Protein AF-A0A822ZYU7-F1 (afdb_monomer_lite)

Foldseek 3Di:
DDDDDDDPVRLCVVQVPDDPVCSPVDDDDDDCVPPDDDDDDPVPDD

Radius of gyration: 16.95 Å; chains: 1; bounding box: 30×33×32 Å

pLDDT: mean 91.26, std 11.11, range [50.84, 98.31]

Organism: Nelumbo nucifera (NCBI:txid4432)

Sequence (46 aa):
MQVREISKEQVHNLTALLEPGYKNNSRPVQPLNGRKIYLYNEKHKN

Structure (mmCIF, N/CA/C/O backbone):
data_AF-A0A822ZYU7-F1
#
_entry.id   AF-A0A822ZYU7-F1
#
loop_
_atom_site.group_PDB
_atom_site.id
_atom_site.type_symbol
_atom_site.label_atom_id
_atom_site.label_alt_id
_atom_site.label_comp_id
_atom_site.label_asym_id
_atom_site.label_entity_id
_atom_site.label_seq_id
_atom_site.pdbx_PDB_ins_code
_atom_site.Cartn_x
_atom_site.Cartn_y
_atom_site.Cartn_z
_atom_site.occupancy
_atom_site.B_iso_or_equiv
_atom_site.auth_seq_id
_atom_site.auth_comp_id
_atom_site.auth_asym_id
_atom_site.auth_atom_id
_atom_site.pdbx_PDB_model_num
ATOM 1 N N . MET A 1 1 ? -8.062 9.619 10.089 1.00 66.50 1 MET A N 1
ATOM 2 C CA . MET A 1 1 ? -7.198 9.018 9.048 1.00 66.50 1 MET A CA 1
ATOM 3 C C . MET A 1 1 ? -7.145 9.972 7.870 1.00 66.50 1 MET A C 1
ATOM 5 O O . MET A 1 1 ? -8.202 10.359 7.388 1.00 66.50 1 MET A O 1
ATOM 9 N N . GLN A 1 2 ? -5.953 10.388 7.452 1.00 85.88 2 GLN A N 1
ATOM 10 C CA . GLN A 1 2 ? -5.762 11.227 6.270 1.00 85.88 2 GLN A CA 1
ATOM 11 C C . GLN A 1 2 ? -4.858 10.467 5.305 1.00 85.88 2 GLN A C 1
ATOM 13 O O . GLN A 1 2 ? -3.767 10.047 5.685 1.00 85.88 2 GLN A O 1
ATOM 18 N N . VAL A 1 3 ? -5.337 10.247 4.084 1.00 90.56 3 VAL A N 1
ATOM 19 C CA . VAL A 1 3 ? -4.526 9.659 3.015 1.00 90.56 3 VAL A CA 1
ATOM 20 C C . VAL A 1 3 ? -3.624 10.758 2.463 1.00 90.56 3 VAL A C 1
ATOM 22 O O . VAL A 1 3 ? -4.090 11.872 2.232 1.00 90.56 3 VAL A O 1
ATOM 25 N N . ARG A 1 4 ? -2.332 10.459 2.312 1.00 94.50 4 ARG A N 1
ATOM 26 C CA . ARG A 1 4 ? -1.355 11.374 1.711 1.00 94.50 4 ARG A CA 1
ATOM 27 C C . ARG A 1 4 ? -1.235 11.096 0.220 1.00 94.50 4 ARG A C 1
ATOM 29 O O . ARG A 1 4 ? -1.392 9.957 -0.212 1.00 94.50 4 ARG A O 1
ATOM 36 N N . GLU A 1 5 ? -0.920 12.135 -0.534 1.00 97.25 5 GLU A N 1
ATOM 37 C CA . GLU A 1 5 ? -0.668 12.036 -1.966 1.00 97.25 5 GLU A CA 1
ATOM 38 C C . GLU A 1 5 ? 0.809 11.727 -2.238 1.00 97.25 5 GLU A C 1
ATOM 40 O O . GLU A 1 5 ? 1.696 12.127 -1.482 1.00 97.25 5 GLU A O 1
ATOM 45 N N . ILE A 1 6 ? 1.061 10.997 -3.324 1.00 97.56 6 ILE A N 1
ATOM 46 C CA . ILE A 1 6 ? 2.395 10.695 -3.848 1.00 97.56 6 ILE A CA 1
ATOM 47 C C . ILE A 1 6 ? 2.324 10.679 -5.377 1.00 97.56 6 ILE A C 1
ATOM 49 O O . ILE A 1 6 ? 1.322 10.240 -5.952 1.00 97.56 6 ILE A O 1
ATOM 53 N N . SER A 1 7 ? 3.365 11.169 -6.050 1.00 98.31 7 SER A N 1
ATOM 54 C CA . SER A 1 7 ? 3.409 11.176 -7.511 1.00 98.31 7 SER A CA 1
ATOM 55 C C . SER A 1 7 ? 3.734 9.789 -8.075 1.00 98.31 7 SER A C 1
ATOM 57 O O . SER A 1 7 ? 4.379 8.954 -7.437 1.00 98.31 7 SER A O 1
ATOM 59 N N . LYS A 1 8 ? 3.325 9.544 -9.324 1.00 97.94 8 LYS A N 1
ATOM 60 C CA . LYS A 1 8 ? 3.657 8.296 -10.032 1.00 97.94 8 LYS A CA 1
ATOM 61 C C . LYS A 1 8 ? 5.164 8.122 -10.223 1.00 97.94 8 LYS A C 1
ATOM 63 O O . LYS A 1 8 ? 5.660 7.005 -10.140 1.00 97.94 8 LYS A O 1
ATOM 68 N N . GLU A 1 9 ? 5.882 9.219 -10.451 1.00 98.25 9 GLU A N 1
ATOM 69 C CA . GLU A 1 9 ? 7.338 9.219 -10.605 1.00 98.25 9 GLU A CA 1
ATOM 70 C C . GLU A 1 9 ? 8.038 8.789 -9.311 1.00 98.25 9 GLU A C 1
ATOM 72 O O . GLU A 1 9 ? 8.939 7.956 -9.340 1.00 98.25 9 GLU A O 1
ATOM 77 N N . GLN A 1 10 ? 7.570 9.267 -8.155 1.00 97.88 10 GLN A N 1
ATOM 78 C CA . GLN A 1 10 ? 8.102 8.841 -6.860 1.00 97.88 10 GLN A CA 1
ATOM 79 C C . GLN A 1 10 ? 7.899 7.335 -6.634 1.00 97.88 10 GLN A C 1
ATOM 81 O O . GLN A 1 10 ? 8.828 6.645 -6.218 1.00 97.88 10 GLN A O 1
ATOM 86 N N . VAL A 1 11 ? 6.716 6.800 -6.962 1.00 96.94 11 VAL A N 1
ATOM 87 C CA . VAL A 1 11 ? 6.444 5.350 -6.891 1.00 96.94 11 VAL A CA 1
ATOM 88 C C . VAL A 1 11 ? 7.336 4.563 -7.859 1.00 96.94 11 VAL A 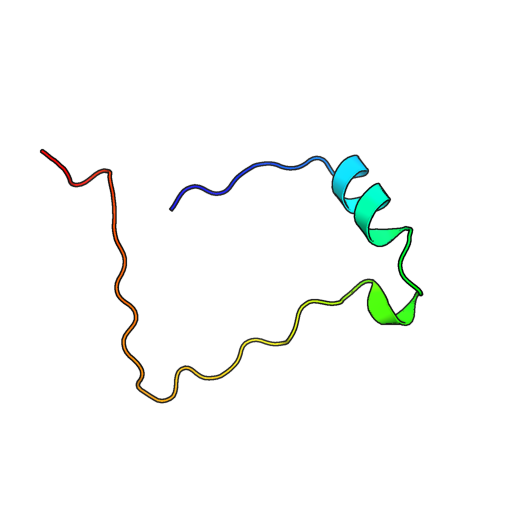C 1
ATOM 90 O O . VAL A 1 11 ? 7.862 3.506 -7.500 1.00 96.94 11 VAL A O 1
ATOM 93 N N . HIS A 1 12 ? 7.540 5.076 -9.074 1.00 96.12 12 HIS A N 1
ATOM 94 C CA . HIS A 1 12 ? 8.443 4.470 -10.048 1.00 96.12 12 HIS A CA 1
ATOM 95 C C . HIS A 1 12 ? 9.876 4.394 -9.510 1.00 96.12 12 HIS A C 1
ATOM 97 O O . HIS A 1 12 ? 10.453 3.311 -9.491 1.00 96.12 12 HIS A O 1
ATOM 103 N N . ASN A 1 13 ? 10.412 5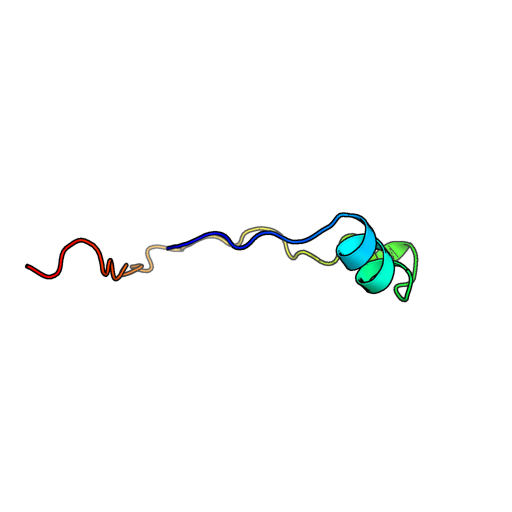.496 -8.985 1.00 97.00 13 ASN A N 1
ATOM 104 C CA . ASN A 1 13 ? 11.778 5.548 -8.457 1.00 97.00 13 ASN A CA 1
ATOM 105 C C . ASN A 1 13 ? 11.990 4.572 -7.288 1.00 97.00 13 ASN A C 1
ATOM 107 O O . ASN A 1 13 ? 13.039 3.940 -7.198 1.00 97.00 13 ASN A O 1
ATOM 111 N N . LEU A 1 14 ? 10.980 4.392 -6.428 1.00 95.44 14 LEU A N 1
ATOM 112 C CA . LEU A 1 14 ? 11.029 3.414 -5.334 1.00 95.44 14 LEU A CA 1
ATOM 113 C C . LEU A 1 14 ? 11.030 1.961 -5.832 1.00 95.44 14 LEU A C 1
ATOM 115 O O . LEU A 1 14 ? 11.683 1.106 -5.239 1.00 95.44 14 LEU A O 1
ATOM 119 N N . THR A 1 15 ? 10.293 1.667 -6.905 1.00 96.19 15 THR A N 1
ATOM 120 C CA . THR A 1 15 ? 10.113 0.294 -7.416 1.00 96.19 15 THR A CA 1
ATOM 121 C C . THR A 1 15 ? 11.125 -0.100 -8.490 1.00 96.19 15 THR A C 1
ATOM 123 O O . THR A 1 15 ? 11.334 -1.291 -8.713 1.00 96.19 15 THR A O 1
ATOM 126 N N . ALA A 1 16 ? 11.785 0.866 -9.136 1.00 95.88 16 ALA A N 1
ATOM 127 C CA . ALA A 1 16 ? 12.797 0.634 -10.166 1.00 95.88 16 ALA A CA 1
ATOM 128 C C . ALA A 1 16 ? 14.038 -0.103 -9.634 1.00 95.88 16 ALA A C 1
ATOM 130 O O . ALA A 1 16 ? 14.687 -0.818 -10.391 1.00 95.88 16 ALA A O 1
ATOM 131 N N . LEU A 1 17 ? 14.333 0.034 -8.337 1.00 94.56 17 LEU A N 1
ATOM 132 C CA . LEU A 1 17 ? 15.457 -0.623 -7.661 1.00 94.56 17 LEU A CA 1
ATOM 133 C C . LEU A 1 17 ? 15.182 -2.092 -7.293 1.00 94.56 17 LEU A C 1
ATOM 135 O O . LEU A 1 17 ? 16.079 -2.780 -6.811 1.00 94.56 17 LEU A O 1
ATOM 139 N N . LEU A 1 18 ? 13.946 -2.568 -7.460 1.00 95.94 18 LEU A N 1
ATOM 140 C CA . LEU A 1 18 ? 13.541 -3.918 -7.080 1.00 95.94 18 LEU A CA 1
ATOM 141 C C . LEU A 1 18 ? 13.664 -4.873 -8.270 1.00 95.94 18 LEU A C 1
ATOM 143 O O . LEU A 1 18 ? 13.259 -4.544 -9.388 1.00 95.94 18 LEU A O 1
ATOM 147 N N . GLU A 1 19 ? 14.127 -6.098 -8.010 1.00 95.81 19 GLU A N 1
ATOM 148 C CA . GLU A 1 19 ? 14.058 -7.180 -8.998 1.00 95.81 19 GLU A CA 1
ATOM 149 C C . GLU A 1 19 ? 12.606 -7.387 -9.472 1.00 95.81 19 GLU A C 1
ATOM 151 O O . GLU A 1 19 ? 11.667 -7.183 -8.690 1.00 95.81 19 GLU A O 1
ATOM 156 N N . PRO A 1 20 ? 12.373 -7.837 -10.721 1.00 93.06 20 PRO A N 1
ATOM 157 C CA . PRO A 1 20 ? 11.028 -7.966 -11.288 1.00 93.06 20 PRO A CA 1
ATOM 158 C C . PRO A 1 20 ? 10.031 -8.734 -10.406 1.00 93.06 20 PRO A C 1
ATOM 160 O O . PRO A 1 20 ? 8.867 -8.342 -10.319 1.00 93.06 20 PRO A O 1
ATOM 163 N N . GLY A 1 21 ? 10.489 -9.777 -9.704 1.00 94.12 21 GLY A N 1
ATOM 164 C CA . GLY A 1 21 ? 9.665 -10.580 -8.792 1.00 94.12 21 GLY A CA 1
ATOM 165 C C . GLY A 1 21 ? 9.231 -9.864 -7.506 1.00 94.12 21 GLY A C 1
ATOM 166 O O . GLY A 1 21 ? 8.298 -10.315 -6.847 1.00 94.12 21 GLY A O 1
ATOM 167 N N . TYR A 1 22 ? 9.859 -8.737 -7.161 1.00 94.44 22 TYR A N 1
ATOM 168 C CA . TYR A 1 22 ? 9.589 -7.980 -5.933 1.00 94.44 22 TYR A CA 1
ATOM 169 C C . TYR A 1 22 ? 8.875 -6.649 -6.173 1.00 94.44 22 TYR A C 1
ATOM 171 O O . TYR A 1 22 ? 8.615 -5.921 -5.218 1.00 94.44 22 TYR A O 1
ATOM 179 N N . LYS A 1 23 ? 8.494 -6.329 -7.416 1.00 94.31 23 LYS A N 1
ATOM 180 C CA . LYS A 1 23 ? 7.757 -5.088 -7.717 1.00 94.31 23 LYS A CA 1
ATOM 181 C C . LYS A 1 23 ? 6.400 -5.004 -7.006 1.00 94.31 23 LYS A C 1
ATOM 183 O O . LYS A 1 23 ? 5.945 -3.910 -6.696 1.00 94.31 23 LYS A O 1
ATOM 188 N N . ASN A 1 24 ? 5.793 -6.153 -6.702 1.00 93.75 24 ASN A N 1
ATOM 189 C CA . ASN A 1 24 ? 4.562 -6.276 -5.920 1.00 93.75 24 ASN A CA 1
ATOM 190 C C . ASN A 1 24 ? 4.868 -6.852 -4.528 1.00 93.75 24 ASN A C 1
ATOM 192 O O . ASN A 1 24 ? 4.528 -7.991 -4.220 1.00 93.75 24 ASN A O 1
ATOM 196 N N . ASN A 1 25 ? 5.539 -6.070 -3.684 1.00 94.06 25 ASN A N 1
ATOM 197 C CA . ASN A 1 25 ? 5.995 -6.493 -2.354 1.00 94.06 25 ASN A CA 1
ATOM 198 C C . ASN A 1 25 ? 4.947 -6.327 -1.232 1.00 94.06 25 ASN A C 1
ATOM 200 O O . ASN A 1 25 ? 5.264 -6.505 -0.054 1.00 94.06 25 ASN A O 1
ATOM 204 N N . SER A 1 26 ? 3.694 -6.004 -1.561 1.00 95.38 26 SER A N 1
ATOM 205 C CA . SER A 1 26 ? 2.611 -5.944 -0.579 1.00 95.38 26 SER A CA 1
ATOM 206 C C . SER A 1 26 ? 2.209 -7.351 -0.134 1.00 95.38 26 SER A C 1
ATOM 208 O O . SER A 1 26 ? 1.701 -8.143 -0.931 1.00 95.38 26 SER A O 1
ATOM 210 N N . ARG A 1 27 ? 2.376 -7.661 1.154 1.00 96.38 27 ARG A N 1
ATOM 211 C CA . ARG A 1 27 ? 1.872 -8.918 1.722 1.00 96.38 27 ARG A CA 1
ATOM 212 C C . ARG A 1 27 ? 0.334 -8.978 1.617 1.00 96.38 27 ARG A C 1
ATOM 214 O O . ARG A 1 27 ? -0.313 -7.965 1.887 1.00 96.38 27 ARG A O 1
ATOM 221 N N . PRO A 1 28 ? -0.270 -10.144 1.314 1.00 97.25 28 PRO A N 1
ATOM 222 C CA . PRO A 1 28 ? -1.724 -10.300 1.317 1.00 97.25 28 PRO A CA 1
ATOM 223 C C . PRO A 1 28 ? -2.355 -9.949 2.669 1.00 97.25 28 PRO A C 1
ATOM 225 O O . PRO A 1 28 ? -1.744 -10.159 3.723 1.00 97.25 28 PRO A O 1
ATOM 228 N N . VAL A 1 29 ? -3.603 -9.477 2.647 1.00 97.38 29 VAL A N 1
ATOM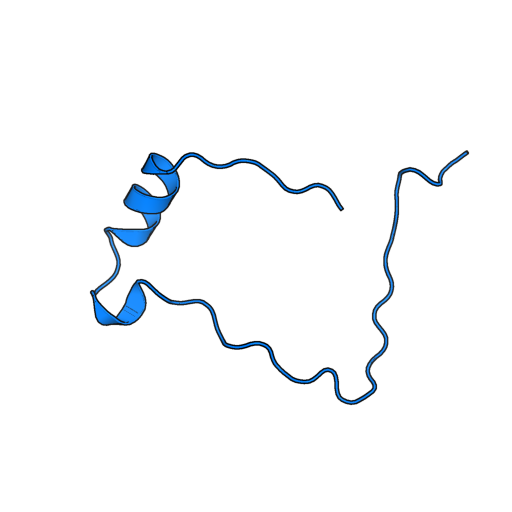 229 C CA . VAL A 1 29 ? -4.383 -9.206 3.864 1.00 97.38 29 VAL A CA 1
ATOM 230 C C . VAL A 1 29 ? -4.480 -10.475 4.711 1.00 97.38 29 VAL A C 1
ATOM 232 O O . VAL A 1 29 ? -4.748 -11.561 4.203 1.00 97.38 29 VAL A O 1
ATOM 235 N N . GLN A 1 30 ? -4.236 -10.334 6.012 1.00 97.44 30 GLN A N 1
ATOM 236 C CA . GLN A 1 30 ? -4.287 -11.434 6.974 1.00 97.44 30 GLN A CA 1
ATOM 237 C C . GLN A 1 30 ? -5.587 -11.363 7.788 1.00 97.44 30 GLN A C 1
ATOM 239 O O . GLN A 1 30 ? -6.075 -10.260 8.054 1.00 97.44 30 GLN A O 1
ATOM 244 N N . PRO A 1 31 ? -6.149 -12.504 8.220 1.00 97.56 31 PRO A N 1
ATOM 245 C CA . PRO A 1 31 ? -7.422 -12.520 8.926 1.00 97.56 31 PRO A CA 1
ATOM 246 C C . PRO A 1 31 ? -7.329 -11.854 10.306 1.00 97.56 31 PRO A C 1
ATOM 248 O O . PRO A 1 31 ? -6.318 -11.924 11.014 1.00 97.56 31 PRO A O 1
ATOM 251 N N . LEU A 1 32 ? -8.420 -11.205 10.716 1.00 97.06 32 LEU A N 1
ATOM 252 C CA . LEU A 1 32 ? -8.471 -10.470 11.980 1.00 97.06 32 LEU A CA 1
ATOM 253 C C . LEU A 1 32 ? -8.610 -11.397 13.201 1.00 97.06 32 LEU A C 1
ATOM 255 O O . LEU A 1 32 ? -8.169 -11.026 14.285 1.00 97.06 32 LEU A O 1
ATOM 259 N N . ASN A 1 33 ? -9.136 -12.615 13.031 1.00 97.94 33 ASN A N 1
ATOM 260 C CA . ASN A 1 33 ? -9.247 -13.644 14.078 1.00 97.94 33 ASN A CA 1
ATOM 261 C C . ASN A 1 33 ? -9.875 -13.122 15.388 1.00 97.94 33 ASN A C 1
ATOM 263 O O . ASN A 1 33 ? -9.357 -13.363 16.473 1.00 97.94 33 ASN A O 1
ATOM 267 N N . GLY A 1 34 ? -10.954 -12.338 15.284 1.00 96.62 34 GLY A N 1
ATOM 268 C CA . GLY A 1 34 ? -11.683 -11.800 16.442 1.00 96.62 34 GLY A CA 1
ATOM 269 C C . GLY A 1 34 ? -10.968 -10.684 17.216 1.00 96.62 34 GLY A C 1
ATOM 270 O O . GLY A 1 34 ? -11.490 -10.213 18.227 1.00 96.62 34 GLY A O 1
ATOM 271 N N . ARG A 1 35 ? -9.791 -1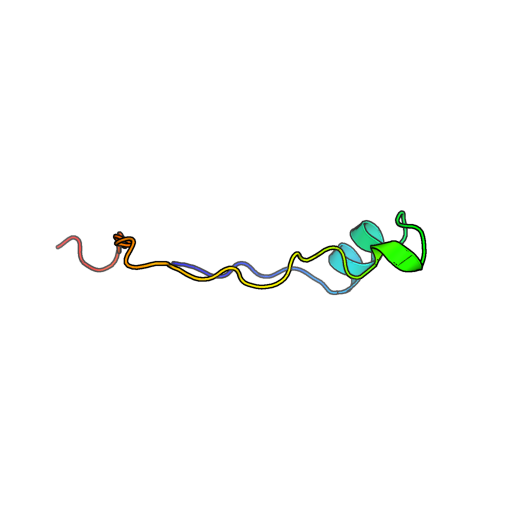0.229 16.764 1.00 97.69 35 ARG A N 1
ATOM 272 C CA . ARG A 1 35 ? -9.064 -9.117 17.395 1.00 97.69 35 ARG A CA 1
ATOM 273 C C . ARG A 1 35 ? -9.821 -7.795 17.215 1.00 97.69 35 ARG A C 1
ATOM 275 O O . ARG A 1 35 ? -10.375 -7.527 16.153 1.00 97.69 35 ARG A O 1
ATOM 282 N N . LYS A 1 36 ? -9.808 -6.945 18.247 1.00 97.25 36 LYS A N 1
ATOM 283 C CA . LYS A 1 36 ? -10.410 -5.600 18.215 1.00 97.25 36 LYS A CA 1
ATOM 284 C C . LYS A 1 36 ? -9.439 -4.585 17.607 1.00 97.25 36 LYS A C 1
ATOM 286 O O . LYS A 1 36 ? -8.245 -4.632 17.891 1.00 97.25 36 LYS A O 1
ATOM 291 N N . ILE A 1 37 ? -9.964 -3.650 16.816 1.00 95.12 37 ILE A N 1
ATOM 292 C CA . ILE A 1 37 ? -9.229 -2.491 16.291 1.00 95.12 37 ILE A CA 1
ATOM 293 C C . ILE A 1 37 ? -9.895 -1.236 16.852 1.00 95.12 37 ILE A C 1
ATOM 295 O O . ILE A 1 37 ? -11.106 -1.072 16.727 1.00 95.12 37 ILE A O 1
ATOM 299 N N . TYR A 1 38 ? -9.106 -0.356 17.459 1.00 94.44 38 TYR A N 1
ATOM 300 C CA . TYR A 1 38 ? -9.573 0.929 17.973 1.00 94.44 38 TYR A CA 1
ATOM 301 C C . TYR A 1 38 ? -9.101 2.041 17.041 1.00 94.44 38 TYR A C 1
ATOM 303 O O . TYR A 1 38 ? -7.933 2.071 16.654 1.00 94.44 38 TYR A O 1
ATOM 311 N N . LEU A 1 39 ? -10.005 2.944 16.663 1.00 91.56 39 LEU A N 1
ATOM 312 C CA . LEU A 1 39 ? -9.695 4.075 15.794 1.00 91.56 39 LEU A CA 1
ATOM 313 C C . LEU A 1 39 ? -9.767 5.372 16.596 1.00 91.56 39 LEU A C 1
ATOM 315 O O . LEU A 1 39 ? -10.752 5.633 17.281 1.00 91.56 39 LEU A O 1
ATOM 319 N N . TYR A 1 40 ? -8.742 6.205 16.451 1.00 89.31 40 TYR A N 1
ATOM 320 C CA . TYR A 1 40 ? -8.753 7.580 16.930 1.00 89.31 40 TYR A CA 1
ATOM 321 C C . TYR A 1 40 ? -9.116 8.526 15.778 1.00 89.31 40 TYR A C 1
ATOM 323 O O . TYR A 1 40 ? -8.583 8.408 14.669 1.00 89.31 40 TYR A O 1
ATOM 331 N N . ASN A 1 41 ? -10.033 9.459 16.034 1.00 85.94 41 ASN A N 1
ATOM 332 C CA . ASN A 1 41 ? -10.465 10.456 15.061 1.00 85.94 41 ASN A CA 1
ATOM 333 C C . ASN A 1 41 ? -10.364 11.866 15.652 1.00 85.94 41 ASN A C 1
ATOM 335 O O . ASN A 1 41 ? -11.154 12.257 16.507 1.00 85.94 41 ASN A O 1
ATOM 339 N N . GLU A 1 42 ? -9.404 12.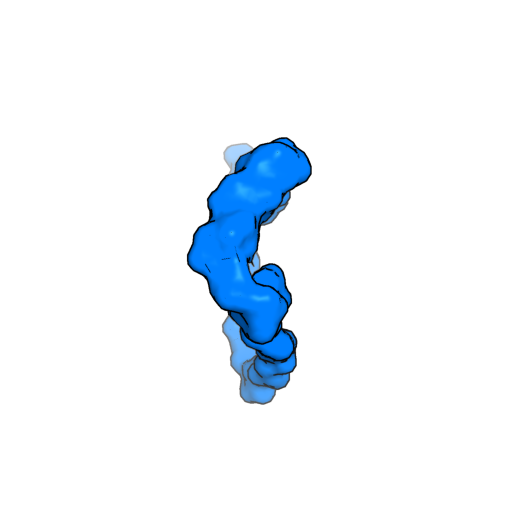634 15.146 1.00 77.38 42 GLU A N 1
ATOM 340 C CA . GLU A 1 42 ? -9.118 14.002 15.587 1.00 77.38 42 GLU A CA 1
ATOM 341 C C . GLU A 1 42 ? -10.269 14.977 15.324 1.00 77.38 42 GLU A C 1
ATOM 343 O O . GLU A 1 42 ? -10.439 15.920 16.088 1.00 77.38 42 GLU A O 1
ATOM 348 N N . LYS A 1 43 ? -11.111 14.727 14.310 1.00 72.38 43 LYS A N 1
ATOM 349 C CA . LYS A 1 43 ? -12.250 15.599 13.959 1.00 72.38 43 LYS A CA 1
ATOM 350 C C . LYS A 1 43 ? -13.417 15.549 14.958 1.00 72.38 43 LYS A C 1
ATOM 352 O O . LYS A 1 43 ? -14.400 16.252 14.763 1.00 72.38 43 LYS A O 1
ATOM 357 N N . HIS A 1 44 ? -13.334 14.704 15.985 1.00 60.25 44 HIS A N 1
ATOM 358 C CA . HIS A 1 44 ? -14.330 14.601 17.058 1.00 60.25 44 HIS A CA 1
ATOM 359 C C . HIS A 1 44 ? -13.842 15.185 18.391 1.00 60.25 44 HIS A C 1
ATOM 361 O O . HIS A 1 44 ? -14.466 14.949 19.423 1.00 60.25 44 HIS A O 1
ATOM 367 N N . LYS A 1 45 ? -12.730 15.932 18.397 1.00 60.72 45 LYS A N 1
ATOM 368 C CA . LYS A 1 45 ? -12.415 16.822 19.517 1.00 60.72 45 LYS A CA 1
ATOM 369 C C . LYS A 1 45 ? -13.233 18.104 19.345 1.00 60.72 45 LYS A C 1
ATOM 371 O O . LYS A 1 45 ? -13.090 18.758 18.317 1.00 60.72 45 LYS A O 1
ATOM 376 N N . ASN A 1 46 ? -14.112 18.363 20.317 1.00 50.84 46 ASN A N 1
ATOM 377 C CA . ASN A 1 46 ? -14.906 19.590 20.450 1.00 50.84 46 ASN A CA 1
ATOM 378 C C . ASN A 1 46 ? -14.042 20.845 20.326 1.00 50.84 46 ASN A C 1
ATOM 380 O O . ASN A 1 46 ? -12.936 20.835 20.918 1.00 50.84 4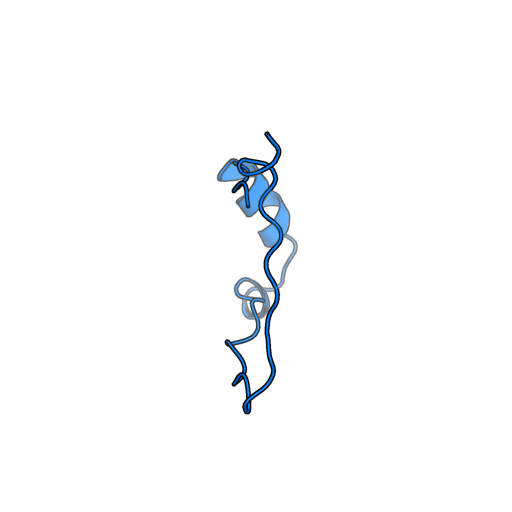6 ASN A O 1
#

Secondary structure (DSSP, 8-state):
--PPP--HHHHHHHHHTS-GGGS--PPPPPP-TT-------GGG--

InterPro domains:
  IPR001148 Alpha carbonic anhydrase domain [PS51144] (1-41)
  IPR036398 Alpha carbonic anhydrase domain superfamily [G3DSA:3.10.200.10] (1-46)
  IPR036398 Alpha carbonic anhydrase domain superfamily [SSF51069] (2-40)